Protein AF-A0A7G8BFU0-F1 (afdb_monomer)

Solvent-accessible surface area (backbone atoms only — not comparable to full-atom values): 7930 Å² total; per-residue (Å²): 134,85,83,82,88,67,83,70,78,75,80,47,76,67,44,54,52,49,43,72,70,43,43,64,56,47,52,52,50,22,56,52,39,35,51,53,55,37,71,52,31,61,82,74,54,22,45,51,48,78,46,76,63,65,89,75,26,44,30,37,39,41,32,42,71,86,40,89,90,49,61,44,41,35,39,38,30,80,58,86,67,27,37,39,37,42,33,65,97,70,53,72,53,54,33,35,60,42,68,62,65,104,86,41,73,28,32,25,44,80,89,47,101,56,76,74,26,46,42,56,57,45,28,50,52,55,51,51,56,50,50,53,50,50,55,62,73,75,110

Organism: NCBI:txid2763107

Sequence (139 aa):
MEVTWGERWSRSPASDFIIQTHGHEFWKRFLDELKCIISALHEIDFTGSISTFGEGIARITLGDDRLEGVSTRTDLILDGERIRCSVLNNGIFYLNFIAFSDNKLFVQDIQKDVDPMDAWTTAEQVVDRMLNIIEWTRG

Nearest PDB structures (foldseek):
  6i8x-assembly2_B  TM=8.397E-01  e=8.115E+00  Ascaris suum
  3ve1-assembly2_C  TM=5.040E-01  e=2.884E+00  Neisseria meningitidis serogroup B
  3ve1-assembly1_A  TM=4.194E-01  e=2.884E+00  Neisseria meningitidis serogroup B
  3qv0-assembly1_A  TM=3.103E-01  e=1.720E+00  Saccharomyces cerevisiae

Foldseek 3Di:
DDDPPDCPPPDDPLFLVLCVVCVVVQVVLLVVLLVVVQVCCVVVQKHWDWDDDPPQWIKIKMAGNVDPPQIKIWIWHDDRQWIWIQIDPPGIWIWGWDDDPNHDIFTDGPVDPDDTHGSNVVSVVVVVVRVVVSVVVVD

Radius of gyration: 16.52 Å; Cα contacts (8 Å, |Δi|>4): 219; chains: 1; bounding box: 40×45×42 Å

Structure (mmCIF, N/CA/C/O backbone):
data_AF-A0A7G8BFU0-F1
#
_entry.id   AF-A0A7G8BFU0-F1
#
loop_
_atom_site.group_PDB
_atom_site.id
_atom_site.type_symbol
_atom_site.label_atom_id
_atom_site.label_alt_id
_atom_site.label_comp_id
_atom_site.label_asym_id
_atom_site.label_entity_id
_atom_site.label_seq_id
_atom_site.pdbx_PDB_ins_code
_atom_site.Cartn_x
_atom_site.Cartn_y
_atom_site.Cartn_z
_atom_site.occupancy
_atom_site.B_iso_or_equiv
_atom_site.auth_seq_id
_atom_site.auth_comp_id
_atom_site.auth_asym_id
_atom_site.auth_atom_id
_atom_site.pdbx_PDB_model_num
ATOM 1 N N . MET A 1 1 ? -23.409 34.698 -0.372 1.00 38.19 1 MET A N 1
ATOM 2 C CA . MET A 1 1 ? -23.680 33.559 0.524 1.00 38.19 1 MET A CA 1
ATOM 3 C C . MET A 1 1 ? -22.470 32.658 0.428 1.00 38.19 1 MET A C 1
ATOM 5 O O . MET A 1 1 ? -22.290 32.012 -0.594 1.00 38.19 1 MET A O 1
ATOM 9 N N . GLU A 1 2 ? -21.579 32.754 1.408 1.00 31.75 2 GLU A N 1
ATOM 10 C CA . GLU A 1 2 ? -20.418 31.873 1.526 1.00 31.75 2 GLU A CA 1
ATOM 11 C C . GLU A 1 2 ? -20.891 30.506 2.014 1.00 31.75 2 GLU A C 1
ATOM 13 O O . GLU A 1 2 ? -21.640 30.419 2.986 1.00 31.75 2 GLU A O 1
ATOM 18 N N . VAL A 1 3 ? -20.475 29.449 1.322 1.00 38.34 3 VAL A N 1
ATOM 19 C CA . VAL A 1 3 ? -20.635 28.077 1.799 1.00 38.34 3 VAL A CA 1
ATOM 20 C C . VAL A 1 3 ? -19.343 27.720 2.521 1.00 38.34 3 VAL A C 1
ATOM 22 O O . VAL A 1 3 ? -18.302 27.527 1.896 1.00 38.34 3 VAL A O 1
ATOM 25 N N . THR A 1 4 ? -19.393 27.691 3.849 1.00 38.56 4 THR A N 1
ATOM 26 C CA . THR A 1 4 ? -18.289 27.239 4.696 1.00 38.56 4 THR A CA 1
ATOM 27 C C . THR A 1 4 ? -18.263 25.711 4.712 1.00 38.56 4 THR A C 1
ATOM 29 O O . THR A 1 4 ? -18.914 25.086 5.545 1.00 38.56 4 THR A O 1
ATOM 32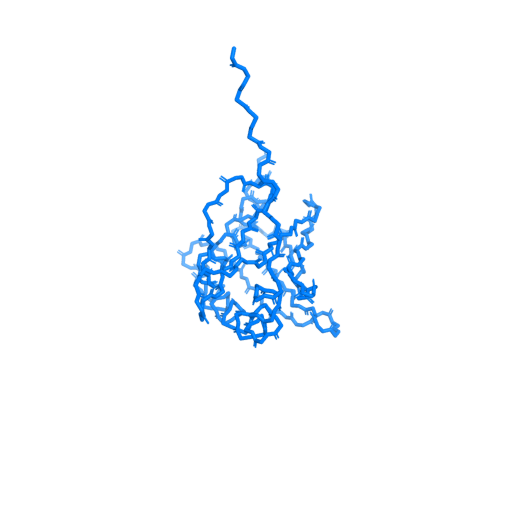 N N . TRP A 1 5 ? -17.510 25.098 3.800 1.00 41.19 5 TRP A N 1
ATOM 33 C CA . TRP A 1 5 ? -17.133 23.684 3.903 1.00 41.19 5 TRP A CA 1
ATOM 34 C C . TRP A 1 5 ? -15.956 23.564 4.868 1.00 41.19 5 TRP A C 1
ATOM 36 O O . TRP A 1 5 ? -14.791 23.622 4.487 1.00 41.19 5 TRP A O 1
ATOM 46 N N . GLY A 1 6 ? -16.283 23.494 6.152 1.00 35.72 6 GLY A N 1
ATOM 47 C CA . GLY A 1 6 ? -15.312 23.430 7.235 1.00 35.72 6 GLY A CA 1
ATOM 48 C C . GLY A 1 6 ? -15.828 22.622 8.414 1.00 35.72 6 GLY A C 1
ATOM 49 O O . GLY A 1 6 ? -15.501 22.941 9.554 1.00 35.72 6 GLY A O 1
ATOM 50 N N . GLU A 1 7 ? -16.636 21.588 8.169 1.00 40.84 7 GLU A N 1
ATOM 51 C CA . GLU A 1 7 ? -16.865 20.547 9.169 1.00 40.84 7 GLU A CA 1
ATOM 52 C C . GLU A 1 7 ? -15.589 19.714 9.279 1.00 40.84 7 GLU A C 1
ATOM 54 O O . GLU A 1 7 ? -15.396 18.666 8.669 1.00 40.84 7 GLU A O 1
ATOM 59 N N . ARG A 1 8 ? -14.661 20.245 10.072 1.00 42.19 8 ARG A N 1
ATOM 60 C CA . ARG A 1 8 ? -13.591 19.484 10.694 1.00 42.19 8 ARG A CA 1
ATOM 61 C C . ARG A 1 8 ? -14.284 18.408 11.523 1.00 42.19 8 ARG A C 1
ATOM 63 O O . ARG A 1 8 ? -14.779 18.711 12.608 1.00 42.19 8 ARG A O 1
ATOM 70 N N . TRP A 1 9 ? -14.382 17.195 10.976 1.00 47.62 9 TRP A N 1
ATOM 71 C CA . TRP A 1 9 ? -14.956 16.029 11.641 1.00 47.62 9 TRP A CA 1
ATOM 72 C C . TRP A 1 9 ? -14.332 15.936 13.031 1.00 47.62 9 TRP A C 1
ATOM 74 O O . TRP A 1 9 ? -13.156 15.608 13.190 1.00 47.62 9 TRP A O 1
ATOM 84 N N . SER A 1 10 ? -15.094 16.347 14.041 1.00 47.38 10 SER A N 1
ATOM 85 C CA . SER A 1 10 ? -14.659 16.264 15.426 1.00 47.38 10 SER A CA 1
ATOM 86 C C . SER A 1 10 ? -14.667 14.784 15.760 1.00 47.38 10 SER A C 1
ATOM 88 O O . SER A 1 10 ? -15.733 14.176 15.838 1.00 47.38 10 SER A O 1
ATOM 90 N N . ARG A 1 11 ? -13.476 14.182 15.848 1.00 57.34 11 ARG A N 1
ATOM 91 C CA . ARG A 1 11 ? -13.336 12.761 16.160 1.00 57.34 11 ARG A CA 1
ATOM 92 C C . ARG A 1 11 ? -14.037 12.455 17.472 1.00 57.34 11 ARG A C 1
ATOM 94 O O . ARG A 1 11 ? -13.838 13.136 18.477 1.00 57.34 11 ARG A O 1
ATOM 101 N N . SER A 1 12 ? -14.876 11.430 17.433 1.00 65.19 12 SER A N 1
ATOM 102 C CA . SER A 1 12 ? -15.549 10.929 18.618 1.00 65.19 12 SER A CA 1
ATOM 103 C C . SER A 1 12 ? -14.592 9.999 19.371 1.00 65.19 12 SER A C 1
ATOM 105 O O . SER A 1 12 ? -13.891 9.211 18.738 1.00 65.19 12 SER A O 1
ATOM 107 N N . PRO A 1 13 ? -14.605 9.974 20.710 1.00 68.56 13 PRO A N 1
ATOM 108 C CA . PRO A 1 13 ? -13.905 8.942 21.478 1.00 68.56 13 PRO A CA 1
ATOM 109 C C . PRO A 1 13 ? -14.250 7.510 21.025 1.00 68.56 13 PRO A C 1
ATOM 111 O O . PRO A 1 13 ? -13.426 6.604 21.127 1.00 68.56 13 PRO A O 1
ATOM 114 N N . ALA A 1 14 ? -15.454 7.308 20.473 1.00 69.12 14 ALA A N 1
ATOM 115 C CA . ALA A 1 14 ? -15.867 6.037 19.887 1.00 69.12 14 ALA A CA 1
ATOM 116 C C . ALA A 1 14 ? -15.086 5.682 18.606 1.00 69.12 14 ALA A C 1
ATOM 118 O O . ALA A 1 14 ? -14.738 4.519 18.416 1.00 69.12 14 ALA A O 1
ATOM 119 N N . SER A 1 15 ? -14.762 6.659 17.746 1.00 69.06 15 SER A N 1
ATOM 120 C CA . SER A 1 15 ? -13.965 6.399 16.538 1.00 69.06 15 SER A CA 1
ATOM 1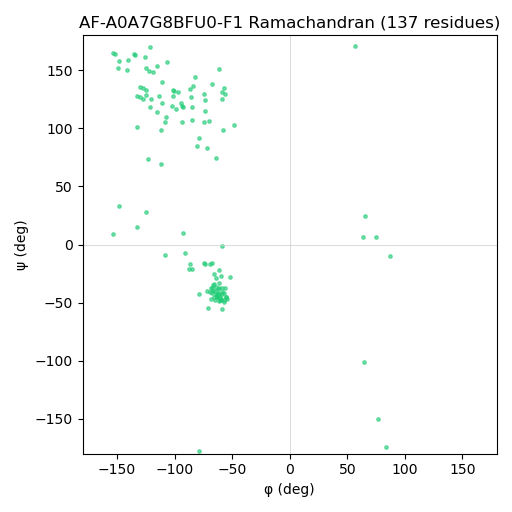21 C C . SER A 1 15 ? -12.522 6.032 16.877 1.00 69.06 15 SER A C 1
ATOM 123 O O . SER A 1 15 ? -11.965 5.136 16.249 1.00 69.06 15 SER A O 1
ATOM 125 N N . ASP A 1 16 ? -11.942 6.655 17.904 1.00 75.81 16 ASP A N 1
ATOM 126 C CA . ASP A 1 16 ? -10.570 6.360 18.338 1.00 75.81 16 ASP A CA 1
ATOM 127 C C . ASP A 1 16 ? -10.459 4.941 18.910 1.00 75.81 16 ASP A C 1
ATOM 129 O O . ASP A 1 16 ? -9.513 4.213 18.606 1.00 75.81 16 ASP A O 1
ATOM 133 N N . PHE A 1 17 ? -11.466 4.509 19.676 1.00 77.50 17 PHE A N 1
ATOM 134 C CA . PHE A 1 17 ? -11.544 3.144 20.194 1.00 77.50 17 PHE A CA 1
ATOM 135 C C . PHE A 1 17 ? -11.651 2.098 19.071 1.00 77.50 17 PHE A C 1
ATOM 137 O O . PHE A 1 17 ? -10.960 1.076 19.106 1.00 77.50 17 PHE A O 1
ATOM 144 N N . ILE A 1 18 ? -12.471 2.359 18.046 1.00 81.00 18 ILE A N 1
ATOM 145 C CA . ILE A 1 18 ? -12.614 1.470 16.881 1.00 81.00 18 ILE A CA 1
ATOM 146 C C . ILE A 1 18 ? -11.290 1.367 16.117 1.00 81.00 18 ILE A C 1
ATOM 148 O O . ILE A 1 18 ? -10.873 0.262 15.775 1.00 81.00 18 ILE A O 1
ATOM 152 N N . ILE A 1 19 ? -10.597 2.486 15.890 1.00 82.50 19 ILE A N 1
ATOM 153 C CA . ILE A 1 19 ? -9.293 2.505 15.210 1.00 82.50 19 ILE A CA 1
ATOM 154 C C . ILE A 1 19 ? -8.258 1.687 15.990 1.00 82.50 19 ILE A C 1
ATOM 156 O O . ILE A 1 19 ? -7.561 0.865 15.401 1.00 82.50 19 ILE A O 1
ATOM 160 N N . GLN A 1 20 ? -8.183 1.854 17.312 1.00 80.31 20 GLN A N 1
ATOM 161 C CA . GLN A 1 20 ? -7.259 1.079 18.147 1.00 80.31 20 GLN A CA 1
ATOM 162 C C . GLN A 1 20 ? -7.577 -0.421 18.131 1.00 80.31 20 GLN A C 1
ATOM 164 O O . GLN A 1 20 ? -6.665 -1.246 18.121 1.00 80.31 20 GLN A O 1
ATOM 169 N N . THR A 1 21 ? -8.861 -0.778 18.097 1.00 83.00 21 THR A N 1
ATOM 170 C CA . THR A 1 21 ? -9.304 -2.178 18.152 1.00 83.00 21 THR A CA 1
ATOM 171 C C . THR A 1 21 ? -9.155 -2.884 16.801 1.00 83.00 21 THR A C 1
ATOM 173 O O . THR A 1 21 ? -8.677 -4.015 16.742 1.00 83.00 21 THR A O 1
ATOM 176 N N . HIS A 1 22 ? -9.524 -2.217 15.705 1.00 87.50 22 HIS A N 1
ATOM 177 C CA . HIS A 1 22 ? -9.632 -2.825 14.374 1.00 87.50 22 HIS A CA 1
ATOM 178 C C . HIS A 1 22 ? -8.532 -2.398 13.395 1.00 87.50 22 HIS A C 1
ATOM 180 O O . HIS A 1 22 ? -8.403 -3.003 12.332 1.00 87.50 22 HIS A O 1
ATOM 186 N N . GLY A 1 23 ? -7.704 -1.404 13.730 1.00 89.38 23 GLY A N 1
ATOM 187 C CA . GLY A 1 23 ? -6.635 -0.908 12.855 1.00 89.38 23 GLY A CA 1
ATOM 188 C C . GLY A 1 23 ? -5.633 -1.993 12.467 1.00 89.38 23 GLY A C 1
ATOM 189 O O . GLY A 1 23 ? -5.285 -2.130 11.296 1.00 89.38 23 GLY A O 1
ATOM 190 N N . HIS A 1 24 ? -5.238 -2.839 13.422 1.00 91.06 24 HIS A N 1
ATOM 191 C CA . HIS A 1 24 ? -4.357 -3.980 13.151 1.00 91.06 24 HIS A CA 1
ATOM 192 C C . HIS A 1 24 ? -5.011 -5.054 12.274 1.00 91.06 24 HIS A C 1
ATOM 194 O O . HIS A 1 24 ? -4.335 -5.676 11.453 1.00 91.06 24 HIS A O 1
ATOM 200 N N . GLU A 1 25 ? -6.316 -5.277 12.431 1.00 92.69 25 GLU A N 1
ATOM 201 C CA . GLU A 1 25 ? -7.058 -6.228 11.608 1.00 92.69 25 GLU A CA 1
ATOM 202 C C . GLU A 1 25 ? -7.168 -5.728 10.165 1.00 92.69 25 GLU A C 1
ATOM 204 O O . GLU A 1 25 ? -6.862 -6.478 9.235 1.00 92.69 25 GLU A O 1
ATOM 209 N N . PHE A 1 26 ? -7.530 -4.454 9.980 1.00 93.69 26 PHE A N 1
ATOM 210 C CA . PHE A 1 26 ? -7.526 -3.811 8.669 1.00 93.69 26 PHE A CA 1
ATOM 211 C C . PHE A 1 26 ? -6.139 -3.892 8.036 1.00 93.69 26 PHE A C 1
ATOM 213 O O . PHE A 1 26 ? -6.018 -4.333 6.900 1.00 93.69 26 PHE A O 1
ATOM 220 N N . TRP A 1 27 ? -5.092 -3.528 8.783 1.00 94.75 27 TRP A N 1
ATOM 221 C CA . TRP A 1 27 ? -3.708 -3.575 8.319 1.00 94.75 27 TRP A CA 1
ATOM 222 C C . TRP A 1 27 ? -3.318 -4.959 7.802 1.00 94.75 27 TRP A C 1
ATOM 224 O O . TRP A 1 27 ? -2.767 -5.080 6.711 1.00 94.75 27 TRP A O 1
ATOM 234 N N . LYS A 1 28 ? -3.645 -6.016 8.553 1.00 94.44 28 LYS A N 1
ATOM 235 C CA . LYS A 1 28 ? -3.370 -7.391 8.131 1.00 94.44 28 LYS A CA 1
ATOM 236 C C . LYS A 1 28 ? -4.097 -7.736 6.831 1.00 94.44 28 LYS A C 1
ATOM 238 O O . LYS A 1 28 ? -3.457 -8.239 5.914 1.00 94.44 28 LYS A O 1
ATOM 243 N N . ARG A 1 29 ? -5.401 -7.445 6.747 1.00 96.25 29 ARG A N 1
ATOM 244 C CA . ARG A 1 29 ? -6.200 -7.700 5.537 1.00 96.25 29 ARG A CA 1
ATOM 245 C C . ARG A 1 29 ? -5.637 -6.938 4.342 1.00 96.25 29 ARG A C 1
ATOM 247 O O . ARG A 1 29 ? -5.378 -7.542 3.317 1.00 96.25 29 ARG A O 1
ATOM 254 N N . PHE A 1 30 ? -5.351 -5.651 4.508 1.00 96.62 30 PHE A N 1
ATOM 255 C CA . PHE A 1 30 ? -4.735 -4.803 3.489 1.00 96.62 30 PHE A CA 1
ATOM 256 C C . PHE A 1 30 ? -3.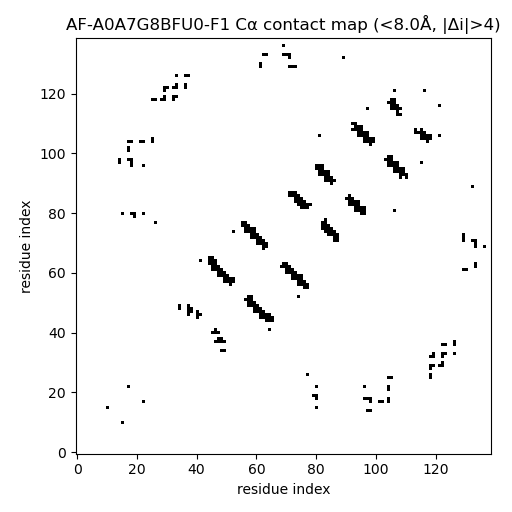411 -5.377 2.964 1.00 96.62 30 PHE A C 1
ATOM 258 O O . PHE A 1 30 ? -3.207 -5.441 1.754 1.00 96.62 30 PHE A O 1
ATOM 265 N N . LEU A 1 31 ? -2.526 -5.851 3.848 1.00 96.81 31 LEU A N 1
ATOM 266 C CA . LEU A 1 31 ? -1.286 -6.505 3.421 1.00 96.81 31 LEU A CA 1
ATOM 267 C C . LEU A 1 31 ? -1.530 -7.830 2.689 1.00 96.81 31 LEU A C 1
ATOM 269 O O . LEU A 1 31 ? -0.750 -8.175 1.805 1.00 96.81 31 LEU A O 1
ATOM 273 N N . ASP A 1 32 ? -2.560 -8.588 3.058 1.00 97.00 32 ASP A N 1
ATOM 274 C CA . ASP A 1 32 ? -2.911 -9.834 2.374 1.00 97.00 32 ASP A CA 1
ATOM 275 C C . ASP A 1 32 ? -3.509 -9.562 0.981 1.00 97.00 32 ASP A C 1
ATOM 277 O O . ASP A 1 32 ? -3.092 -10.210 0.019 1.00 97.00 32 ASP A O 1
ATOM 281 N N . GLU A 1 33 ? -4.360 -8.540 0.833 1.00 98.00 33 GLU A N 1
ATOM 282 C CA . GLU A 1 33 ? -4.868 -8.113 -0.481 1.00 98.00 33 GLU A CA 1
ATOM 283 C C . GLU A 1 33 ? -3.747 -7.578 -1.380 1.00 98.00 33 GLU A C 1
ATOM 285 O O . GLU A 1 33 ? -3.670 -7.929 -2.558 1.00 98.00 33 GLU A O 1
ATOM 290 N N . LEU A 1 34 ? -2.797 -6.816 -0.825 1.00 97.38 34 LEU A N 1
ATOM 291 C CA . LEU A 1 34 ? -1.609 -6.386 -1.568 1.00 97.38 34 LEU A CA 1
ATOM 292 C C . LEU A 1 34 ? -0.814 -7.570 -2.121 1.00 97.38 34 LEU A C 1
ATOM 294 O O . LEU A 1 34 ? -0.355 -7.506 -3.259 1.00 97.38 34 LEU A O 1
ATOM 298 N N . LYS A 1 35 ? -0.642 -8.655 -1.351 1.00 96.69 35 LYS A N 1
ATOM 299 C CA . LYS A 1 35 ? 0.064 -9.855 -1.844 1.00 96.69 35 LYS A CA 1
ATOM 300 C C . LYS A 1 35 ? -0.673 -10.474 -3.022 1.00 96.69 35 LYS A C 1
ATOM 302 O O . LYS A 1 35 ? -0.020 -10.887 -3.976 1.00 96.69 35 LYS A O 1
ATOM 307 N N . CYS A 1 36 ? -2.003 -10.533 -2.943 1.00 96.44 36 CYS A N 1
ATOM 308 C CA . CYS A 1 36 ? -2.848 -11.054 -4.010 1.00 96.44 36 CYS A CA 1
ATOM 309 C C . CYS A 1 36 ? -2.637 -10.251 -5.300 1.00 96.44 36 CYS A C 1
ATOM 311 O O . CYS A 1 36 ? -2.194 -10.812 -6.303 1.00 96.44 36 CYS A O 1
ATOM 313 N N . ILE A 1 37 ? -2.821 -8.929 -5.239 1.00 97.12 37 ILE A N 1
ATOM 314 C CA . ILE A 1 37 ? -2.665 -8.040 -6.399 1.00 97.12 37 ILE A CA 1
ATOM 315 C C . ILE A 1 37 ? -1.244 -8.123 -6.966 1.00 97.12 37 ILE A C 1
ATOM 317 O O . ILE A 1 37 ? -1.065 -8.303 -8.166 1.00 97.12 37 ILE A O 1
ATOM 321 N N . ILE A 1 38 ? -0.222 -8.062 -6.109 1.00 96.44 38 ILE A N 1
ATOM 322 C CA . ILE A 1 38 ? 1.182 -8.121 -6.537 1.00 96.44 38 ILE A CA 1
ATOM 323 C C . ILE A 1 38 ? 1.513 -9.438 -7.236 1.00 96.44 38 ILE A C 1
ATOM 325 O O . ILE A 1 38 ? 2.258 -9.436 -8.214 1.00 96.44 38 ILE A O 1
ATOM 329 N N . SER A 1 39 ? 0.947 -10.555 -6.775 1.00 95.56 39 SER A N 1
ATOM 330 C CA . SER A 1 39 ? 1.157 -11.851 -7.423 1.00 95.56 39 SER A CA 1
ATOM 331 C C . SER A 1 39 ? 0.564 -11.918 -8.834 1.00 95.56 39 SER A C 1
ATOM 333 O O . SER A 1 39 ? 1.086 -12.661 -9.662 1.00 95.56 39 SER A O 1
ATOM 335 N N . ALA A 1 40 ? -0.457 -11.108 -9.130 1.00 95.31 40 ALA A N 1
ATOM 336 C CA . ALA A 1 40 ? -1.131 -11.049 -10.426 1.00 95.31 40 ALA A CA 1
ATOM 337 C C . ALA A 1 40 ? -0.526 -10.019 -11.402 1.00 95.31 40 ALA A C 1
ATOM 339 O O . ALA A 1 40 ? -0.893 -10.004 -12.571 1.00 95.31 40 ALA A O 1
ATOM 340 N N . LEU A 1 41 ? 0.428 -9.180 -10.975 1.00 95.06 41 LEU A N 1
ATOM 341 C CA . LEU A 1 41 ? 0.984 -8.110 -11.824 1.00 95.06 41 LEU A CA 1
ATOM 342 C C . LEU A 1 41 ? 1.640 -8.605 -13.121 1.00 95.06 41 LEU A C 1
ATOM 344 O O . LEU A 1 41 ? 1.642 -7.891 -14.123 1.00 95.06 41 LEU A O 1
ATOM 348 N N . HIS A 1 42 ? 2.150 -9.835 -13.124 1.00 92.62 42 HIS A N 1
ATOM 349 C CA . HIS A 1 42 ? 2.770 -10.436 -14.303 1.00 92.62 42 HIS A CA 1
ATOM 350 C C . HIS A 1 42 ? 1.788 -10.577 -15.481 1.00 92.62 42 HIS A C 1
ATOM 352 O O . HIS A 1 42 ? 2.214 -10.639 -16.630 1.00 92.62 42 HIS A O 1
ATOM 358 N N . GLU A 1 43 ? 0.477 -10.597 -15.218 1.00 93.62 43 GLU A N 1
ATOM 359 C CA . GLU A 1 43 ? -0.564 -10.636 -16.253 1.00 93.62 43 GLU A CA 1
ATOM 360 C C . GLU A 1 43 ? -0.630 -9.338 -17.080 1.00 93.62 43 GLU A C 1
ATOM 362 O O . GLU A 1 43 ? -1.224 -9.326 -18.158 1.00 93.62 43 GLU A O 1
ATOM 367 N N . ILE A 1 44 ? -0.013 -8.255 -16.593 1.00 92.25 44 ILE A N 1
ATOM 368 C CA . ILE A 1 44 ? -0.005 -6.925 -17.217 1.00 92.25 44 ILE A CA 1
ATOM 369 C C . ILE A 1 44 ? 1.417 -6.376 -17.450 1.00 92.25 44 ILE A C 1
ATOM 371 O O . ILE A 1 44 ? 1.607 -5.164 -17.496 1.00 92.25 44 ILE A O 1
ATOM 375 N N . ASP A 1 45 ? 2.410 -7.254 -17.636 1.00 93.44 45 ASP A N 1
ATOM 376 C CA . ASP A 1 45 ? 3.827 -6.923 -17.898 1.00 93.44 45 ASP A CA 1
ATOM 377 C C . ASP A 1 45 ? 4.573 -6.205 -16.747 1.00 93.44 45 ASP A C 1
ATOM 379 O O . ASP A 1 45 ? 5.556 -5.494 -16.984 1.00 93.44 45 ASP A O 1
ATOM 383 N N . PHE A 1 46 ? 4.136 -6.371 -15.496 1.00 94.88 46 PHE A N 1
ATOM 384 C CA . PHE A 1 46 ? 4.826 -5.816 -14.329 1.00 94.88 46 PHE A CA 1
ATOM 385 C C . PHE A 1 46 ? 5.212 -6.911 -13.331 1.00 94.88 46 PHE A C 1
ATOM 387 O O . PHE A 1 46 ? 4.493 -7.888 -13.135 1.00 94.88 46 PHE A O 1
ATOM 394 N N . THR A 1 47 ? 6.305 -6.706 -12.605 1.00 94.94 47 THR A N 1
ATOM 395 C CA . THR A 1 47 ? 6.658 -7.518 -11.438 1.00 94.94 47 THR A CA 1
ATOM 396 C C . THR A 1 47 ? 6.426 -6.757 -10.153 1.00 94.94 47 THR A C 1
ATOM 398 O O . THR A 1 47 ? 6.454 -5.526 -10.100 1.00 94.94 47 THR A O 1
ATOM 401 N N . GLY A 1 48 ? 6.252 -7.505 -9.067 1.00 95.50 48 GLY A N 1
ATOM 402 C CA . GLY A 1 48 ? 6.261 -6.918 -7.745 1.00 95.50 48 GLY A CA 1
ATOM 403 C C . GLY A 1 48 ? 6.684 -7.878 -6.649 1.00 95.50 48 GLY A C 1
ATOM 404 O O . GLY A 1 48 ? 6.725 -9.095 -6.814 1.00 95.50 48 GLY A O 1
ATOM 405 N N . SER A 1 49 ? 7.008 -7.308 -5.496 1.00 95.81 49 SER A N 1
ATOM 406 C CA . SER A 1 49 ? 7.306 -8.060 -4.283 1.00 95.81 49 SER A CA 1
ATOM 407 C C . SER A 1 49 ? 6.904 -7.281 -3.038 1.00 95.81 49 SER A C 1
ATOM 409 O O . SER A 1 49 ? 6.920 -6.047 -3.021 1.00 95.81 49 SER A O 1
ATOM 411 N N . ILE A 1 50 ? 6.582 -8.026 -1.979 1.00 95.81 50 ILE A N 1
ATOM 412 C CA . ILE A 1 50 ? 6.432 -7.501 -0.623 1.00 95.81 50 ILE A CA 1
ATOM 413 C C . ILE A 1 50 ? 7.537 -8.094 0.239 1.00 95.81 50 ILE A C 1
ATOM 415 O O . ILE A 1 50 ? 7.695 -9.312 0.304 1.00 95.81 50 ILE A O 1
ATOM 419 N N . SER A 1 51 ? 8.281 -7.240 0.929 1.00 94.81 51 SER A N 1
ATOM 420 C CA . SER A 1 51 ? 9.301 -7.644 1.898 1.00 94.81 51 SER A CA 1
ATOM 421 C C . SER A 1 51 ? 9.188 -6.833 3.184 1.00 94.81 51 SER A C 1
ATOM 423 O O . SER A 1 51 ? 8.544 -5.786 3.227 1.00 94.81 51 SER A O 1
ATOM 425 N N . THR A 1 52 ? 9.802 -7.317 4.257 1.00 91.12 52 THR A N 1
ATOM 426 C CA . THR A 1 52 ? 9.945 -6.552 5.498 1.00 91.12 52 THR A CA 1
ATOM 427 C C . THR A 1 52 ? 11.203 -5.687 5.422 1.00 91.12 52 THR A C 1
ATOM 429 O O . THR A 1 52 ? 12.268 -6.159 5.023 1.00 91.12 52 THR A O 1
ATOM 432 N N . PHE A 1 53 ? 11.100 -4.411 5.800 1.00 85.00 53 PHE A N 1
ATOM 433 C CA . PHE A 1 53 ? 12.234 -3.480 5.822 1.00 85.00 53 PHE A CA 1
ATOM 434 C C . PHE A 1 53 ? 12.415 -2.879 7.218 1.00 85.00 53 PHE A C 1
ATOM 436 O O . PHE A 1 53 ? 12.102 -1.722 7.469 1.00 85.00 53 PHE A O 1
ATOM 443 N N . GLY A 1 54 ? 12.926 -3.683 8.146 1.00 84.19 54 GLY A N 1
ATOM 444 C CA . GLY A 1 54 ? 12.980 -3.312 9.560 1.00 84.19 54 GLY A CA 1
ATOM 445 C C . GLY A 1 54 ? 11.665 -3.592 10.288 1.00 84.19 54 GLY A C 1
ATOM 446 O O . GLY A 1 54 ? 10.754 -4.229 9.756 1.00 84.19 54 GLY A O 1
ATOM 447 N N . GLU A 1 55 ? 11.596 -3.167 11.545 1.00 84.12 55 GLU A N 1
ATOM 448 C CA . GLU A 1 55 ? 10.457 -3.456 12.413 1.00 84.12 55 GLU A CA 1
ATOM 449 C C . GLU A 1 55 ? 9.232 -2.624 12.011 1.00 84.12 55 GLU A C 1
ATOM 451 O O . GLU A 1 55 ? 9.296 -1.401 11.929 1.00 84.12 55 GLU A O 1
ATOM 456 N N . GLY A 1 56 ? 8.110 -3.298 11.741 1.00 84.62 56 GLY A N 1
ATOM 457 C CA . GLY A 1 56 ? 6.830 -2.644 11.445 1.00 84.62 56 GLY A CA 1
ATOM 458 C C . GLY A 1 56 ? 6.704 -2.012 10.053 1.00 84.62 56 GLY A C 1
ATOM 459 O O . GLY A 1 56 ? 5.693 -1.364 9.790 1.00 84.62 56 GLY A O 1
ATOM 460 N N . ILE A 1 57 ? 7.681 -2.207 9.158 1.00 94.00 57 ILE A N 1
ATOM 461 C CA . ILE A 1 57 ? 7.667 -1.640 7.801 1.00 94.00 57 ILE A CA 1
ATOM 462 C C . ILE A 1 57 ? 7.491 -2.749 6.761 1.00 94.00 57 ILE A C 1
ATOM 464 O O . ILE A 1 57 ? 8.322 -3.658 6.654 1.00 94.00 57 ILE A O 1
ATOM 468 N N . ALA A 1 58 ? 6.439 -2.636 5.950 1.00 96.56 58 ALA A N 1
ATOM 469 C CA . ALA A 1 58 ? 6.240 -3.456 4.760 1.00 96.56 58 ALA A CA 1
ATOM 470 C C . ALA A 1 58 ? 6.692 -2.675 3.519 1.00 96.56 58 ALA A C 1
ATOM 472 O O . ALA A 1 58 ? 6.119 -1.641 3.185 1.00 96.56 58 ALA A O 1
ATOM 473 N N . ARG A 1 59 ? 7.723 -3.164 2.829 1.00 97.00 59 ARG A N 1
ATOM 474 C CA . ARG A 1 59 ? 8.212 -2.590 1.575 1.00 97.00 59 ARG A CA 1
ATOM 475 C C . ARG A 1 59 ? 7.573 -3.294 0.392 1.00 97.00 59 ARG A C 1
ATOM 477 O O . ARG A 1 59 ? 7.769 -4.493 0.200 1.00 97.00 59 ARG A O 1
ATOM 484 N N . ILE A 1 60 ? 6.902 -2.510 -0.436 1.00 96.81 60 ILE A N 1
ATOM 485 C CA . ILE A 1 60 ? 6.414 -2.909 -1.750 1.00 96.81 60 ILE A CA 1
ATOM 486 C C . ILE A 1 60 ? 7.425 -2.447 -2.787 1.00 96.81 60 ILE A C 1
ATOM 488 O O . ILE A 1 60 ? 7.842 -1.293 -2.754 1.00 96.81 60 ILE A O 1
ATOM 492 N N . THR A 1 61 ? 7.827 -3.322 -3.699 1.00 95.75 61 THR A N 1
ATOM 493 C CA . THR A 1 61 ? 8.660 -2.961 -4.856 1.00 95.75 61 THR A CA 1
ATOM 494 C C . THR A 1 61 ? 7.948 -3.422 -6.108 1.00 95.75 61 THR A C 1
ATOM 496 O O . THR A 1 61 ? 7.569 -4.587 -6.149 1.00 95.75 61 THR A O 1
ATOM 499 N N . LEU A 1 62 ? 7.779 -2.535 -7.087 1.00 95.75 62 LEU A N 1
ATOM 500 C CA . LEU A 1 62 ? 7.230 -2.853 -8.405 1.00 95.75 62 LEU A CA 1
ATOM 501 C C . LEU A 1 62 ? 8.268 -2.551 -9.493 1.00 95.75 62 LEU A C 1
ATOM 503 O O . LEU A 1 62 ? 9.061 -1.618 -9.337 1.00 95.75 62 LEU A O 1
ATOM 507 N N . GLY A 1 63 ? 8.250 -3.312 -10.583 1.00 93.81 63 GLY A N 1
ATOM 508 C CA . GLY A 1 63 ? 9.107 -3.127 -11.756 1.00 93.81 63 GLY A CA 1
ATOM 509 C C . GLY A 1 63 ? 8.350 -3.374 -13.059 1.00 93.81 63 GLY A C 1
ATOM 510 O O . GLY A 1 63 ? 7.309 -4.025 -13.046 1.00 93.81 63 GLY A O 1
ATOM 511 N N . ASP A 1 64 ? 8.855 -2.829 -14.166 1.00 92.44 64 ASP A N 1
ATOM 512 C CA . ASP A 1 64 ? 8.353 -3.128 -15.518 1.00 92.44 64 ASP A CA 1
ATOM 513 C C . ASP A 1 64 ? 9.172 -4.278 -16.113 1.00 92.44 64 ASP A C 1
ATOM 515 O O . ASP A 1 64 ? 10.380 -4.143 -16.315 1.00 92.44 64 ASP A O 1
ATOM 519 N N . ASP A 1 65 ? 8.526 -5.400 -16.423 1.00 88.06 65 ASP A N 1
ATOM 520 C CA . ASP A 1 65 ? 9.221 -6.596 -16.918 1.00 88.06 65 ASP A CA 1
ATOM 521 C C . ASP A 1 65 ? 9.798 -6.405 -18.321 1.00 88.06 65 ASP A C 1
ATOM 523 O O . ASP A 1 65 ? 10.674 -7.154 -18.759 1.00 88.06 65 ASP A O 1
ATOM 527 N N . ARG A 1 66 ? 9.332 -5.380 -19.039 1.00 87.75 66 ARG A N 1
ATOM 528 C CA . ARG A 1 66 ? 9.798 -5.060 -20.390 1.00 87.75 66 ARG A CA 1
ATOM 529 C C . ARG A 1 66 ? 11.028 -4.160 -20.382 1.00 87.75 66 ARG A C 1
ATOM 531 O O . ARG A 1 66 ? 11.676 -4.037 -21.421 1.00 87.75 66 ARG A O 1
ATOM 538 N N . LEU A 1 67 ? 11.328 -3.496 -19.262 1.00 84.62 67 LEU A N 1
ATOM 539 C CA . LEU A 1 67 ? 12.381 -2.487 -19.163 1.00 84.62 67 LEU A CA 1
ATOM 540 C C . LEU A 1 67 ? 13.256 -2.718 -17.933 1.00 84.62 67 LEU A C 1
ATOM 542 O O . LEU A 1 67 ? 12.936 -2.322 -16.812 1.00 84.62 67 LEU A O 1
ATOM 546 N N . GLU A 1 68 ? 14.426 -3.301 -18.173 1.00 81.62 68 GLU A N 1
ATOM 547 C CA . GLU A 1 68 ? 15.399 -3.563 -17.122 1.00 81.62 68 GLU A CA 1
ATOM 548 C C . GLU A 1 68 ? 15.820 -2.262 -16.410 1.00 81.62 68 GLU A C 1
ATOM 550 O O . GLU A 1 68 ? 16.143 -1.250 -17.033 1.00 81.62 68 GLU A O 1
ATOM 555 N N . GLY A 1 69 ? 15.801 -2.287 -15.076 1.00 82.31 69 GLY A N 1
ATOM 556 C CA . GLY A 1 69 ? 16.187 -1.153 -14.232 1.00 82.31 69 GLY A CA 1
ATOM 557 C C . GLY A 1 69 ? 15.072 -0.148 -13.924 1.00 82.31 69 GLY A C 1
ATOM 558 O O . GLY A 1 69 ? 15.258 0.678 -13.027 1.00 82.31 69 GLY A O 1
ATOM 559 N N . VAL A 1 70 ? 13.905 -0.231 -14.573 1.00 89.50 70 VAL A N 1
ATOM 560 C CA . VAL A 1 70 ? 12.757 0.624 -14.236 1.00 89.50 70 VAL A CA 1
ATOM 561 C C . VAL A 1 70 ? 11.972 -0.008 -13.089 1.00 89.50 70 VAL A C 1
ATOM 563 O O . VAL A 1 70 ? 11.278 -1.009 -13.254 1.00 89.50 70 VAL A O 1
ATOM 566 N N . SER A 1 71 ? 12.091 0.580 -11.900 1.00 91.88 71 SER A N 1
ATOM 567 C CA . SER A 1 71 ? 11.392 0.114 -10.702 1.00 91.88 71 SER A CA 1
ATOM 568 C C . SER A 1 71 ? 11.058 1.260 -9.754 1.00 91.88 71 SER A C 1
ATOM 570 O O . SER A 1 71 ? 11.695 2.315 -9.763 1.00 91.88 71 SER A O 1
ATOM 572 N N . THR A 1 72 ? 10.066 1.039 -8.899 1.00 94.38 72 THR A N 1
ATOM 573 C CA . THR A 1 72 ? 9.740 1.923 -7.779 1.00 94.38 72 THR A CA 1
ATOM 574 C C . THR A 1 72 ? 9.488 1.112 -6.516 1.00 94.38 72 THR A C 1
ATOM 576 O O . THR A 1 72 ? 9.283 -0.102 -6.555 1.00 94.38 72 THR A O 1
ATOM 579 N N . ARG A 1 73 ? 9.502 1.782 -5.365 1.00 94.81 73 ARG A N 1
ATOM 580 C CA . ARG 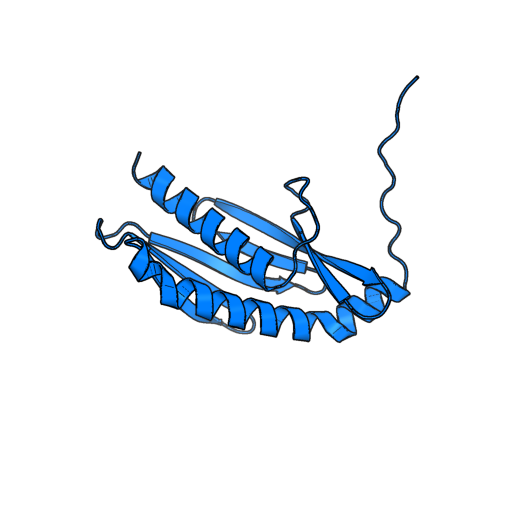A 1 73 ? 9.170 1.160 -4.083 1.00 94.81 73 ARG A CA 1
ATOM 581 C C . ARG A 1 73 ? 8.372 2.092 -3.189 1.00 94.81 73 ARG A C 1
ATOM 583 O O . ARG A 1 73 ? 8.585 3.303 -3.212 1.00 94.81 73 ARG A O 1
ATOM 590 N N . THR A 1 74 ? 7.532 1.498 -2.355 1.00 96.44 74 THR A N 1
ATOM 591 C CA . THR A 1 74 ? 6.759 2.182 -1.321 1.00 96.44 74 THR A CA 1
ATOM 592 C C . THR A 1 74 ? 6.941 1.461 0.003 1.00 96.44 74 THR A C 1
ATOM 594 O O . THR A 1 74 ? 6.710 0.257 0.095 1.00 96.44 74 THR A O 1
ATOM 597 N N . ASP A 1 75 ? 7.326 2.202 1.035 1.00 96.56 75 ASP A N 1
ATOM 598 C CA . ASP A 1 75 ? 7.371 1.715 2.410 1.00 96.56 75 ASP A CA 1
ATOM 599 C C . ASP A 1 75 ? 6.058 2.053 3.113 1.00 96.56 75 ASP A C 1
ATOM 601 O O . ASP A 1 75 ? 5.699 3.228 3.242 1.00 96.56 75 ASP A O 1
ATOM 605 N N . LEU A 1 76 ? 5.352 1.018 3.558 1.00 96.88 76 LEU A N 1
ATOM 606 C CA . LEU A 1 76 ? 4.084 1.095 4.268 1.00 96.88 76 LEU A CA 1
ATOM 607 C C . LEU A 1 76 ? 4.330 0.889 5.762 1.00 96.88 76 LEU A C 1
ATOM 609 O O . LEU A 1 76 ? 4.948 -0.098 6.171 1.00 96.88 76 LEU A O 1
ATOM 613 N N . ILE A 1 77 ? 3.830 1.818 6.571 1.00 95.25 77 ILE A N 1
ATOM 614 C CA . ILE A 1 77 ? 3.997 1.822 8.025 1.00 95.25 77 ILE A CA 1
ATOM 615 C C . ILE A 1 77 ? 2.636 2.074 8.662 1.00 95.25 77 ILE A C 1
ATOM 617 O O . ILE A 1 77 ? 1.974 3.063 8.337 1.00 95.25 77 ILE A O 1
ATOM 621 N N . LEU A 1 78 ? 2.235 1.208 9.590 1.00 93.19 78 LEU A N 1
ATOM 622 C CA . LEU A 1 78 ? 1.094 1.469 10.460 1.00 93.19 78 LEU A CA 1
ATOM 623 C C . LEU A 1 78 ? 1.508 2.514 11.509 1.00 93.19 78 LEU A C 1
ATOM 625 O O . LEU A 1 78 ? 2.270 2.214 12.424 1.00 93.19 78 LEU A O 1
ATOM 629 N N . ASP A 1 79 ? 1.037 3.749 11.348 1.00 90.44 79 ASP A N 1
ATOM 630 C CA . ASP A 1 79 ? 1.431 4.923 12.135 1.00 90.44 79 ASP A CA 1
ATOM 631 C C . ASP A 1 79 ? 0.253 5.394 12.998 1.00 90.44 79 ASP A C 1
ATOM 633 O O . ASP A 1 79 ? -0.381 6.418 12.739 1.00 90.44 79 ASP A O 1
ATOM 637 N N . GLY A 1 80 ? -0.092 4.581 13.999 1.00 87.81 80 GLY A N 1
ATOM 638 C CA . GLY A 1 80 ? -1.226 4.821 14.890 1.00 87.81 80 GLY A CA 1
ATOM 639 C C . GLY A 1 80 ? -2.562 4.787 14.147 1.00 87.81 80 GLY A C 1
ATOM 640 O O . GLY A 1 80 ? -3.097 3.727 13.842 1.00 87.81 80 GLY A O 1
ATOM 641 N N . GLU A 1 81 ? -3.105 5.963 13.863 1.00 88.75 81 GLU A N 1
ATOM 642 C CA . GLU A 1 81 ? -4.436 6.177 13.278 1.00 88.75 81 GLU A CA 1
ATOM 643 C C . GLU A 1 81 ? -4.451 6.293 11.746 1.00 88.75 81 GLU A C 1
ATOM 645 O O . GLU A 1 81 ? -5.453 6.688 11.140 1.00 88.75 81 GLU A O 1
ATOM 650 N N . ARG A 1 82 ? -3.325 5.983 11.115 1.00 92.50 82 ARG A N 1
ATOM 651 C CA . ARG A 1 82 ? -3.139 6.096 9.674 1.00 92.50 82 ARG A CA 1
ATOM 652 C C . ARG A 1 82 ? -2.112 5.090 9.186 1.00 92.50 82 ARG A C 1
ATOM 654 O O . ARG A 1 82 ? -1.303 4.568 9.952 1.00 92.50 82 ARG A O 1
ATOM 661 N N . ILE A 1 83 ? -2.103 4.880 7.883 1.00 95.00 83 ILE A N 1
ATOM 662 C CA . ILE A 1 83 ? -1.030 4.195 7.179 1.00 95.00 83 ILE A CA 1
ATOM 663 C C . ILE A 1 83 ? -0.181 5.267 6.503 1.00 95.00 83 ILE A C 1
ATOM 665 O O . ILE A 1 83 ? -0.665 6.032 5.666 1.00 95.00 83 ILE A O 1
ATOM 669 N N . ARG A 1 84 ? 1.097 5.335 6.869 1.00 94.69 84 ARG A N 1
ATOM 670 C CA . ARG A 1 84 ? 2.081 6.173 6.187 1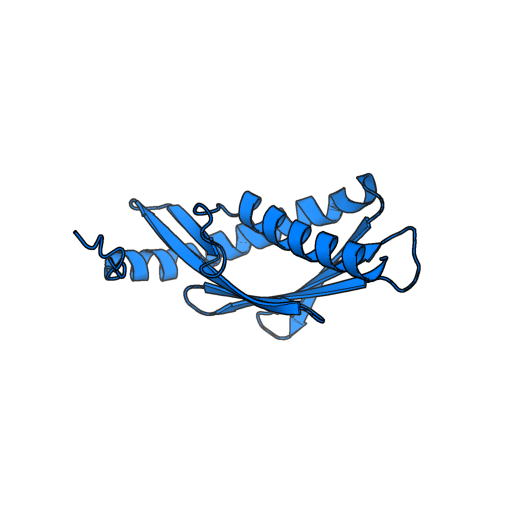.00 94.69 84 ARG A CA 1
ATOM 671 C C . ARG A 1 84 ? 2.654 5.399 5.007 1.00 94.69 84 ARG A C 1
ATOM 673 O O . ARG A 1 84 ? 3.190 4.309 5.187 1.00 94.69 84 ARG A O 1
ATOM 680 N N . CYS A 1 85 ? 2.611 6.010 3.830 1.00 94.38 85 CYS A N 1
ATOM 681 C CA . CYS A 1 85 ? 3.160 5.463 2.598 1.00 94.38 85 CYS A CA 1
ATOM 682 C C . CYS A 1 85 ? 4.306 6.361 2.125 1.00 94.38 85 CYS A C 1
ATOM 684 O O . CYS A 1 85 ? 4.083 7.523 1.785 1.00 94.38 85 CYS A O 1
ATOM 686 N N . SER A 1 86 ? 5.538 5.851 2.129 1.00 93.19 86 SER A N 1
ATOM 687 C CA . SER A 1 86 ? 6.724 6.598 1.683 1.00 93.19 86 SER A CA 1
ATOM 688 C C . SER A 1 86 ? 7.198 6.049 0.344 1.00 93.19 86 SER A C 1
ATOM 690 O O . SER A 1 86 ? 7.705 4.932 0.285 1.00 93.19 86 SER A O 1
ATOM 692 N N . VAL A 1 87 ? 7.021 6.821 -0.725 1.00 88.94 87 VAL A N 1
ATOM 693 C CA . VAL A 1 87 ? 7.262 6.379 -2.099 1.00 88.94 87 VAL A CA 1
ATOM 694 C C . VAL A 1 87 ? 8.603 6.897 -2.597 1.00 88.94 87 VAL A C 1
ATOM 696 O O . VAL A 1 87 ? 8.920 8.084 -2.471 1.00 88.94 87 VAL A O 1
ATOM 699 N N . LEU A 1 88 ? 9.393 6.015 -3.205 1.00 84.81 88 LEU A N 1
ATOM 700 C CA . LEU A 1 88 ? 10.629 6.399 -3.870 1.00 84.81 88 LEU A CA 1
ATOM 701 C C . LEU A 1 88 ? 10.319 7.425 -4.968 1.00 84.81 88 LEU A C 1
ATOM 703 O O . LEU A 1 88 ? 9.481 7.187 -5.831 1.00 84.81 88 LEU A O 1
ATOM 707 N N . ASN A 1 89 ? 10.996 8.572 -4.911 1.00 73.19 89 ASN A N 1
ATOM 708 C CA . ASN A 1 89 ? 10.871 9.683 -5.861 1.00 73.19 89 ASN A CA 1
ATOM 709 C C . ASN A 1 89 ? 9.498 10.383 -5.918 1.00 73.19 89 ASN A C 1
ATOM 711 O O . ASN A 1 89 ? 9.331 11.269 -6.749 1.00 73.19 89 ASN A O 1
ATOM 715 N N . ASN A 1 90 ? 8.544 10.058 -5.034 1.00 77.50 90 ASN A N 1
ATOM 716 C CA . ASN A 1 90 ? 7.211 10.686 -5.038 1.00 77.50 90 ASN A CA 1
ATOM 717 C C . ASN A 1 90 ? 6.725 11.148 -3.647 1.00 77.50 90 ASN A C 1
ATOM 719 O O . ASN A 1 90 ? 5.550 11.439 -3.443 1.00 77.50 90 ASN A O 1
ATOM 723 N N . GLY A 1 91 ? 7.635 11.231 -2.671 1.00 87.00 91 GLY A N 1
ATOM 724 C CA . GLY A 1 91 ? 7.350 11.788 -1.348 1.00 87.00 91 GLY A CA 1
ATOM 725 C C . GLY A 1 91 ? 6.555 10.852 -0.434 1.00 87.00 91 GLY A C 1
ATOM 726 O O . GLY A 1 91 ? 6.710 9.633 -0.473 1.00 87.00 91 GLY A O 1
ATOM 727 N N . ILE A 1 92 ? 5.756 11.435 0.462 1.00 91.44 92 ILE A N 1
ATOM 728 C CA . ILE A 1 92 ? 4.997 10.710 1.490 1.00 91.44 92 ILE A CA 1
ATOM 729 C C . ILE A 1 92 ? 3.520 11.081 1.371 1.00 91.44 92 ILE A C 1
ATOM 731 O O . ILE A 1 92 ? 3.182 12.265 1.341 1.00 91.44 92 ILE A O 1
ATOM 735 N N . PHE A 1 93 ? 2.648 10.076 1.394 1.00 90.38 93 PHE A N 1
ATOM 736 C CA . PHE A 1 93 ? 1.206 10.260 1.550 1.00 90.38 93 PHE A CA 1
ATOM 737 C C . PHE A 1 93 ? 0.672 9.431 2.722 1.00 90.38 93 PHE A C 1
ATOM 739 O O . PHE A 1 93 ? 1.336 8.514 3.216 1.00 90.38 93 PHE A O 1
ATOM 746 N N . TYR A 1 94 ? -0.516 9.793 3.200 1.00 92.56 94 TYR A N 1
ATOM 747 C CA . TYR A 1 94 ? -1.133 9.187 4.374 1.00 92.56 94 TYR A CA 1
ATOM 748 C C . TYR A 1 94 ? -2.542 8.719 4.042 1.00 92.56 94 TYR A C 1
ATOM 750 O O . TYR A 1 94 ? -3.318 9.457 3.441 1.00 92.56 94 TYR A O 1
ATOM 758 N N . LEU A 1 95 ? -2.862 7.507 4.480 1.00 93.75 95 LEU A N 1
ATOM 759 C CA . LEU A 1 95 ? -4.196 6.932 4.404 1.00 93.75 95 LEU A CA 1
ATOM 760 C C . LEU A 1 95 ? -4.756 6.903 5.824 1.00 93.75 95 LEU A C 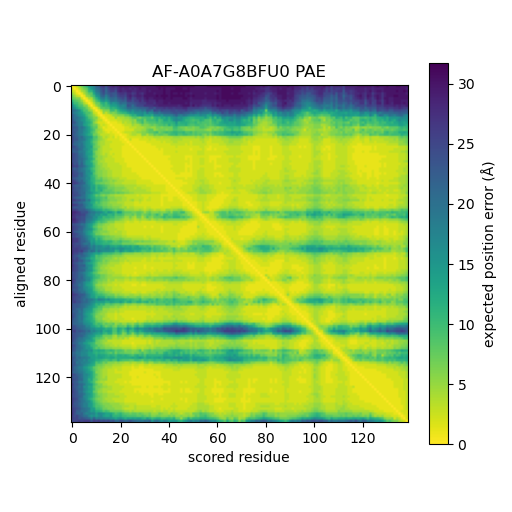1
ATOM 762 O O . LEU A 1 95 ? -4.298 6.123 6.659 1.00 93.75 95 LEU A O 1
ATOM 766 N N . ASN A 1 96 ? -5.687 7.799 6.132 1.00 92.94 96 ASN A N 1
ATOM 767 C CA . ASN A 1 96 ? -6.233 7.938 7.477 1.00 92.94 96 ASN A CA 1
ATOM 768 C C . ASN A 1 96 ? -7.356 6.937 7.701 1.00 92.94 96 ASN A C 1
ATOM 770 O O . ASN A 1 96 ? -8.231 6.813 6.849 1.00 92.94 96 ASN A O 1
ATOM 774 N N . PHE A 1 97 ? -7.378 6.283 8.862 1.00 91.62 97 PHE A N 1
ATOM 775 C CA . PHE A 1 97 ? -8.507 5.436 9.218 1.00 91.62 97 PHE A CA 1
ATOM 776 C C . PHE A 1 97 ? -9.773 6.262 9.454 1.00 91.62 97 PHE A C 1
ATOM 778 O O . PHE A 1 97 ? -9.751 7.300 10.122 1.00 91.62 97 PHE A O 1
ATOM 785 N N . ILE A 1 98 ? -10.887 5.742 8.948 1.00 88.44 98 ILE A N 1
ATOM 786 C CA . ILE A 1 98 ? -12.234 6.263 9.144 1.00 88.44 98 ILE A CA 1
ATOM 787 C C . ILE A 1 98 ? -13.112 5.121 9.644 1.00 88.44 98 ILE A C 1
ATOM 789 O O . ILE A 1 98 ? -13.209 4.065 9.019 1.00 88.44 98 ILE A O 1
ATOM 793 N N . ALA A 1 99 ? -13.759 5.337 10.785 1.00 80.12 99 ALA A N 1
ATOM 794 C CA . ALA A 1 99 ? -14.755 4.417 11.314 1.00 80.12 99 ALA A CA 1
ATOM 795 C C . ALA A 1 99 ? -16.118 4.729 10.679 1.00 80.12 99 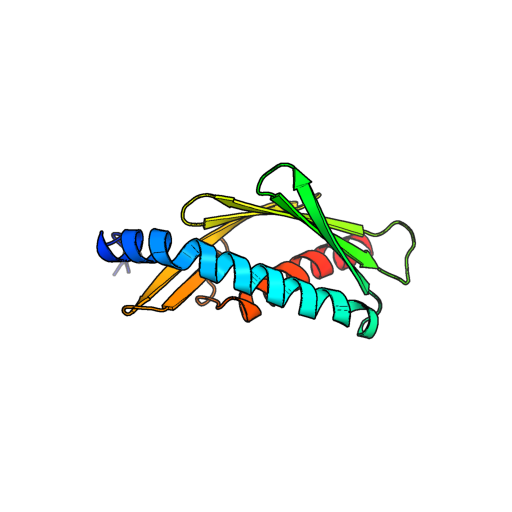ALA A C 1
ATOM 797 O O . ALA A 1 99 ? -16.646 5.826 10.861 1.00 80.12 99 ALA A O 1
ATOM 798 N N . PHE A 1 100 ? -16.691 3.772 9.947 1.00 70.81 100 PHE A N 1
ATOM 799 C CA . PHE A 1 100 ? -18.030 3.888 9.367 1.00 70.81 100 PHE A CA 1
ATOM 800 C C . PHE A 1 100 ? -18.951 2.899 10.084 1.00 70.81 100 PHE A C 1
ATOM 802 O O . PHE A 1 100 ? -18.971 1.711 9.761 1.00 70.81 100 PHE A O 1
ATOM 809 N N . SER A 1 101 ? -19.719 3.387 11.065 1.00 63.28 101 SER A N 1
ATOM 810 C CA . SER A 1 101 ? -20.568 2.586 11.972 1.00 63.28 101 SER A CA 1
ATOM 811 C C . SER A 1 101 ? -19.817 1.489 12.754 1.00 63.28 1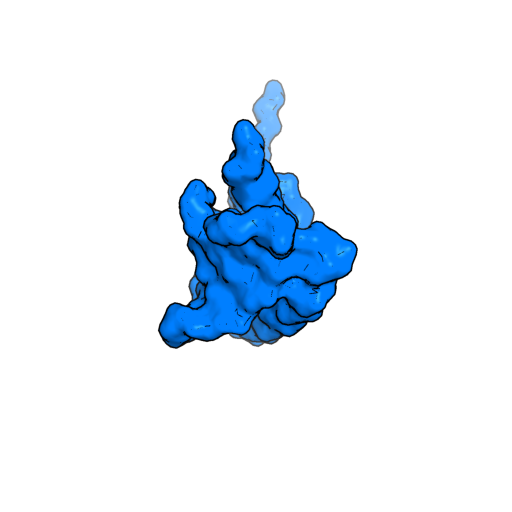01 SER A C 1
ATOM 813 O O . SER A 1 101 ? -18.639 1.228 12.520 1.00 63.28 101 SER A O 1
ATOM 815 N N . ASP A 1 102 ? -20.497 0.873 13.722 1.00 64.31 102 ASP A N 1
ATOM 816 C CA . ASP A 1 102 ? -19.907 0.257 14.922 1.00 64.31 102 ASP A CA 1
ATOM 817 C C . ASP A 1 102 ? -18.873 -0.870 14.739 1.00 64.31 102 ASP A C 1
ATOM 819 O O . ASP A 1 102 ? -18.369 -1.339 15.746 1.00 64.31 102 ASP A O 1
ATOM 823 N N . ASN A 1 103 ? -18.520 -1.318 13.526 1.00 67.00 103 ASN A N 1
ATOM 824 C CA . ASN A 1 103 ? -17.557 -2.419 13.335 1.00 67.00 103 ASN A CA 1
ATOM 825 C C . ASN A 1 103 ? -16.779 -2.415 12.005 1.00 67.00 103 ASN A C 1
ATOM 827 O O . ASN A 1 103 ? -16.130 -3.412 11.681 1.00 67.00 103 ASN A O 1
ATOM 831 N N . LYS A 1 104 ? -16.852 -1.357 11.187 1.00 77.88 104 LYS A N 1
ATOM 832 C CA . LYS A 1 104 ? -16.115 -1.327 9.913 1.00 77.88 104 LYS A CA 1
ATOM 833 C C . LYS A 1 104 ? -15.142 -0.165 9.858 1.00 77.88 104 LYS A C 1
ATOM 835 O O . LYS A 1 104 ? -15.515 0.997 10.017 1.00 77.88 104 LYS A O 1
ATOM 840 N N . LEU A 1 105 ? -13.889 -0.522 9.601 1.00 88.44 105 LEU A N 1
ATOM 841 C CA . LEU A 1 105 ? -12.808 0.416 9.380 1.00 88.44 105 LEU A CA 1
ATOM 842 C C . LEU A 1 105 ? -12.548 0.541 7.884 1.00 88.44 105 LEU A C 1
ATOM 844 O O . LEU A 1 105 ? -12.419 -0.462 7.182 1.00 88.44 105 LEU A O 1
ATOM 848 N N . PHE A 1 106 ? -12.461 1.779 7.433 1.00 91.81 106 PHE A N 1
ATOM 849 C CA . PHE A 1 106 ? -12.063 2.164 6.091 1.00 91.81 106 PHE A CA 1
ATOM 850 C C . PHE A 1 106 ? -10.841 3.068 6.200 1.00 91.81 106 PHE A C 1
ATOM 852 O O . PHE A 1 106 ? -10.486 3.518 7.294 1.00 91.81 106 PHE A O 1
ATOM 859 N N . VAL A 1 107 ? -10.205 3.366 5.077 1.00 92.56 107 VAL A N 1
ATOM 860 C CA . VAL A 1 107 ? -9.183 4.408 5.000 1.00 92.56 107 VAL A CA 1
ATOM 861 C C . VAL A 1 107 ? -9.524 5.419 3.926 1.00 92.56 107 VAL A C 1
ATOM 863 O O . VAL A 1 107 ? -10.166 5.097 2.936 1.00 92.56 107 VAL A O 1
ATOM 866 N N . GLN A 1 108 ? -9.066 6.645 4.100 1.00 92.00 108 GLN A N 1
ATOM 867 C CA . GLN A 1 108 ? -9.206 7.691 3.101 1.00 92.00 108 GLN A CA 1
ATOM 868 C C . GLN A 1 108 ? -7.853 8.346 2.879 1.00 92.00 108 GLN A C 1
ATOM 870 O O . GLN A 1 108 ? -7.137 8.653 3.838 1.00 92.00 108 GLN A O 1
ATOM 875 N N . ASP A 1 109 ? -7.504 8.579 1.617 1.00 89.56 109 ASP A N 1
ATOM 876 C CA . ASP A 1 109 ? -6.425 9.511 1.329 1.00 89.56 109 ASP A CA 1
ATOM 877 C C . ASP A 1 109 ? -6.945 10.927 1.571 1.00 89.56 109 ASP A C 1
ATOM 879 O O . ASP A 1 109 ? -7.828 11.390 0.873 1.00 89.56 109 ASP A O 1
ATOM 883 N N . ILE A 1 110 ? -6.406 11.633 2.555 1.00 75.38 110 ILE A N 1
ATOM 884 C CA . ILE A 1 110 ? -6.826 13.012 2.843 1.00 75.38 110 ILE A CA 1
ATOM 885 C C . ILE A 1 110 ? -6.303 14.034 1.826 1.00 75.38 110 ILE A C 1
ATOM 887 O O . ILE A 1 110 ? -6.748 15.179 1.817 1.00 75.38 110 ILE A O 1
ATOM 891 N N . GLN A 1 111 ? -5.309 13.661 1.017 1.00 77.06 111 GLN A N 1
ATOM 892 C CA . GLN A 1 111 ? -4.703 14.534 0.011 1.00 77.06 111 GLN A CA 1
ATOM 893 C C . GLN A 1 111 ? -5.482 14.519 -1.305 1.00 77.06 111 GLN A C 1
ATOM 895 O O . GLN A 1 111 ? -5.347 15.442 -2.107 1.00 77.06 111 GLN A O 1
ATOM 900 N N . LYS A 1 112 ? -6.279 13.475 -1.541 1.00 72.06 112 LYS A N 1
ATOM 901 C CA . LYS A 1 112 ? -7.155 13.353 -2.702 1.00 72.06 112 LYS A CA 1
ATOM 902 C C . LYS A 1 112 ? -8.560 13.188 -2.160 1.00 72.06 112 LYS A C 1
ATOM 904 O O . LYS A 1 112 ? -8.784 12.232 -1.450 1.00 72.06 112 LYS A O 1
ATOM 909 N N . ASP A 1 113 ? -9.477 14.096 -2.460 1.00 74.88 113 ASP A N 1
ATOM 910 C CA . ASP A 1 113 ? -10.873 14.031 -2.004 1.00 74.88 113 ASP A CA 1
ATOM 911 C C . ASP A 1 113 ? -11.593 12.802 -2.602 1.00 74.88 113 ASP A C 1
ATOM 913 O O . ASP A 1 113 ? -12.304 12.896 -3.599 1.00 74.88 113 ASP A O 1
ATOM 917 N N . VAL A 1 114 ? -11.283 11.615 -2.075 1.00 80.38 114 VAL A N 1
ATOM 918 C CA . VAL A 1 114 ? -11.730 10.302 -2.552 1.00 80.38 114 VAL A CA 1
ATOM 919 C C . VAL A 1 114 ? -12.612 9.645 -1.508 1.00 80.38 114 VAL A C 1
ATOM 921 O O . VAL A 1 114 ? -12.468 9.898 -0.310 1.00 80.38 114 VAL A O 1
ATOM 924 N N . ASP A 1 115 ? -13.497 8.765 -1.961 1.00 88.44 115 ASP A N 1
ATOM 925 C CA . ASP A 1 115 ? -14.358 7.997 -1.070 1.00 88.44 115 ASP A CA 1
ATOM 926 C C . ASP A 1 115 ? -13.541 7.101 -0.118 1.00 88.44 115 ASP A C 1
ATOM 928 O O . ASP A 1 115 ? -12.437 6.662 -0.465 1.00 88.44 115 ASP A O 1
ATOM 932 N N . PRO A 1 116 ? -14.059 6.802 1.088 1.00 91.38 116 PRO A N 1
ATOM 933 C CA . PRO A 1 116 ? -13.450 5.828 1.983 1.00 91.38 116 PRO A CA 1
ATOM 934 C C . PRO A 1 116 ? -13.308 4.452 1.319 1.00 91.38 116 PRO A C 1
ATOM 936 O O . PRO A 1 116 ? -14.245 3.927 0.722 1.00 91.38 116 PRO A O 1
ATOM 939 N N . MET A 1 117 ? -12.136 3.847 1.477 1.00 93.69 117 MET A N 1
ATOM 940 C CA . MET A 1 117 ? -11.724 2.603 0.836 1.00 93.69 117 MET A CA 1
ATOM 941 C C . MET A 1 117 ? -11.616 1.478 1.860 1.00 93.69 117 MET A C 1
ATOM 943 O O . MET A 1 117 ? -11.142 1.672 2.983 1.00 93.69 117 MET A O 1
ATOM 947 N N . ASP A 1 118 ? -12.052 0.283 1.473 1.00 94.25 118 ASP A N 1
ATOM 948 C CA . ASP A 1 118 ? -11.776 -0.930 2.236 1.00 94.25 118 ASP A CA 1
ATOM 949 C C . ASP A 1 118 ? -10.347 -1.436 1.968 1.00 94.25 118 ASP A C 1
ATOM 951 O O . ASP A 1 118 ? -9.570 -0.811 1.244 1.00 94.25 118 ASP A O 1
ATOM 955 N N . ALA A 1 119 ? -9.974 -2.567 2.565 1.00 95.25 119 ALA A N 1
ATOM 956 C CA . ALA A 1 119 ? -8.635 -3.132 2.417 1.00 95.25 119 ALA A CA 1
ATOM 957 C C . ALA A 1 119 ? -8.259 -3.450 0.955 1.00 95.25 119 ALA A C 1
ATOM 959 O O . ALA A 1 119 ? -7.110 -3.224 0.575 1.00 95.25 119 ALA A O 1
ATOM 960 N N . TRP A 1 120 ? -9.211 -3.931 0.147 1.00 96.31 120 TRP A N 1
ATOM 961 C CA . TRP A 1 120 ? -8.981 -4.290 -1.253 1.00 96.31 120 TRP A CA 1
ATOM 962 C C . TRP A 1 120 ? -8.762 -3.040 -2.100 1.00 96.31 120 TRP A C 1
ATOM 964 O O . TRP A 1 120 ? -7.709 -2.887 -2.718 1.00 96.31 120 TRP A O 1
ATOM 974 N N . THR A 1 121 ? -9.702 -2.092 -2.051 1.00 95.56 121 THR A N 1
ATOM 975 C CA . THR A 1 121 ? -9.600 -0.842 -2.817 1.00 95.56 121 THR A CA 1
ATOM 976 C C . THR A 1 121 ? -8.369 -0.032 -2.403 1.00 95.56 121 THR A C 1
ATOM 978 O O . THR A 1 121 ? -7.721 0.603 -3.232 1.00 95.56 121 THR A O 1
ATOM 981 N N . THR A 1 122 ? -7.980 -0.097 -1.127 1.00 95.62 122 THR A N 1
ATOM 982 C CA . THR A 1 122 ? -6.734 0.523 -0.653 1.00 95.62 122 THR A CA 1
ATOM 983 C C . THR A 1 122 ? -5.501 -0.115 -1.290 1.00 95.62 122 THR A C 1
ATOM 985 O O . THR A 1 122 ? -4.574 0.594 -1.686 1.00 95.62 122 THR A O 1
ATOM 988 N N . ALA A 1 123 ? -5.468 -1.446 -1.386 1.00 96.75 123 ALA A N 1
ATOM 989 C CA . ALA A 1 123 ? -4.376 -2.178 -2.019 1.00 96.75 123 ALA A CA 1
ATOM 990 C C . ALA A 1 123 ? -4.261 -1.832 -3.509 1.00 96.75 123 ALA A C 1
ATOM 992 O O . ALA A 1 123 ? -3.164 -1.501 -3.967 1.00 96.75 123 ALA A O 1
ATOM 993 N N . GLU A 1 124 ? -5.387 -1.800 -4.228 1.00 95.56 124 GLU A N 1
ATOM 994 C CA . GLU A 1 124 ? -5.444 -1.351 -5.623 1.00 95.56 124 GLU A CA 1
ATOM 995 C C . GLU A 1 124 ? -4.901 0.069 -5.776 1.00 95.56 124 GLU A C 1
ATOM 997 O O . GLU A 1 124 ? -4.032 0.304 -6.610 1.00 95.56 124 GLU A O 1
ATOM 1002 N N . GLN A 1 125 ? -5.332 1.009 -4.930 1.00 93.56 125 GLN A N 1
ATOM 1003 C CA . GLN A 1 125 ? -4.886 2.399 -5.014 1.00 93.56 125 GLN A CA 1
ATOM 1004 C C . GLN A 1 125 ? -3.372 2.551 -4.791 1.00 93.56 125 GLN A C 1
ATOM 1006 O O . GLN A 1 125 ? -2.723 3.382 -5.433 1.00 93.56 125 GLN A O 1
ATOM 1011 N N . VAL A 1 126 ? -2.789 1.780 -3.868 1.00 94.69 126 VAL A N 1
ATOM 1012 C CA . VAL A 1 126 ? -1.338 1.800 -3.624 1.00 94.69 126 VAL A CA 1
ATOM 1013 C C . VAL A 1 126 ? -0.582 1.268 -4.839 1.00 94.69 126 VAL A C 1
ATOM 1015 O O . VAL A 1 126 ? 0.390 1.897 -5.262 1.00 94.69 126 VAL A O 1
ATOM 1018 N N . VAL A 1 127 ? -1.031 0.152 -5.416 1.00 95.44 127 VAL A N 1
ATOM 1019 C CA . VAL A 1 127 ? -0.414 -0.441 -6.610 1.00 95.44 127 VAL A CA 1
ATOM 1020 C C . VAL A 1 127 ? -0.559 0.486 -7.816 1.00 95.44 127 VAL A C 1
ATOM 1022 O O . VAL A 1 127 ? 0.443 0.789 -8.456 1.00 95.44 127 VAL A O 1
ATOM 1025 N N . ASP A 1 128 ? -1.752 1.021 -8.068 1.00 93.38 128 ASP A N 1
ATOM 1026 C CA . ASP A 1 128 ? -2.025 1.960 -9.159 1.00 93.38 128 ASP A CA 1
ATOM 1027 C C . ASP A 1 128 ? -1.105 3.188 -9.097 1.00 93.38 128 ASP A C 1
ATOM 1029 O O 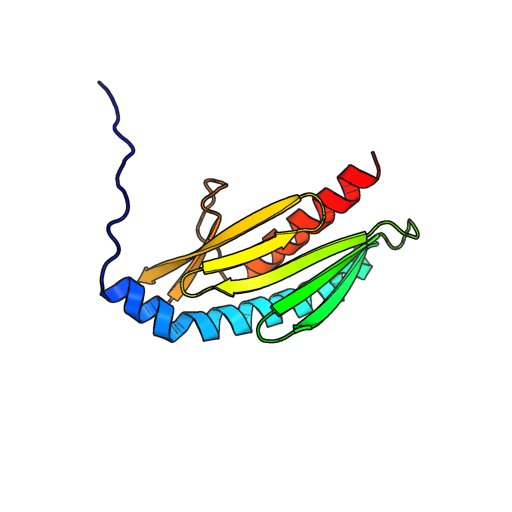. ASP A 1 128 ? -0.475 3.567 -10.084 1.00 93.38 128 ASP A O 1
ATOM 1033 N N . ARG A 1 129 ? -0.911 3.780 -7.912 1.00 91.69 129 ARG A N 1
ATOM 1034 C CA . ARG A 1 129 ? 0.055 4.882 -7.746 1.00 91.69 129 ARG A CA 1
ATOM 1035 C C . ARG A 1 129 ? 1.473 4.487 -8.121 1.00 91.69 129 ARG A C 1
ATOM 1037 O O . ARG A 1 129 ? 2.193 5.298 -8.697 1.00 91.69 129 ARG A O 1
ATOM 1044 N N . MET A 1 130 ? 1.896 3.285 -7.747 1.00 93.75 130 MET A N 1
ATOM 1045 C CA . MET A 1 130 ? 3.238 2.803 -8.051 1.00 93.75 130 MET A CA 1
ATOM 1046 C C . MET A 1 130 ? 3.410 2.533 -9.550 1.00 93.75 130 MET A C 1
ATOM 1048 O O . MET A 1 130 ? 4.437 2.916 -10.108 1.00 93.75 130 MET A O 1
ATOM 1052 N N . LEU A 1 131 ? 2.404 1.954 -10.209 1.00 93.25 131 LEU A N 1
ATOM 1053 C CA . LEU A 1 131 ? 2.405 1.744 -11.658 1.00 93.25 131 LEU A CA 1
ATOM 1054 C C . LEU A 1 131 ? 2.457 3.076 -12.415 1.00 93.25 131 LEU A C 1
ATOM 1056 O O . LEU A 1 131 ? 3.320 3.247 -13.271 1.00 93.25 131 LEU A O 1
ATOM 1060 N N . ASN A 1 132 ? 1.652 4.064 -12.016 1.00 91.19 132 ASN A N 1
ATOM 1061 C CA . ASN A 1 132 ? 1.690 5.407 -12.604 1.00 91.19 132 ASN A CA 1
ATOM 1062 C C . ASN A 1 132 ? 3.092 6.052 -12.524 1.00 91.19 132 ASN A C 1
ATOM 1064 O O . ASN A 1 132 ? 3.525 6.720 -13.460 1.00 91.19 132 ASN A O 1
ATOM 1068 N N . ILE A 1 133 ? 3.841 5.838 -11.433 1.00 89.94 133 ILE A N 1
ATOM 1069 C CA . ILE A 1 133 ? 5.225 6.340 -11.301 1.00 89.94 133 ILE A CA 1
ATOM 1070 C C . ILE A 1 133 ? 6.167 5.643 -12.282 1.00 89.94 133 ILE A C 1
ATOM 1072 O O . ILE A 1 133 ? 7.027 6.295 -12.880 1.00 89.94 133 ILE A O 1
ATOM 1076 N N . ILE A 1 134 ? 6.024 4.326 -12.440 1.00 90.44 134 ILE A N 1
ATOM 1077 C CA . ILE A 1 134 ? 6.805 3.560 -13.414 1.00 90.44 134 ILE A CA 1
ATOM 1078 C C . ILE A 1 134 ? 6.524 4.087 -14.822 1.00 90.44 134 ILE A C 1
ATOM 1080 O O . ILE A 1 134 ? 7.463 4.391 -15.552 1.00 90.44 134 ILE A O 1
ATOM 1084 N N . GLU A 1 135 ? 5.254 4.275 -15.177 1.00 87.81 135 GLU A N 1
ATOM 1085 C CA . GLU A 1 135 ? 4.858 4.797 -16.486 1.00 87.81 135 GLU A CA 1
ATOM 1086 C C . GLU A 1 135 ? 5.388 6.211 -16.742 1.00 87.81 135 GLU A C 1
ATOM 1088 O O . GLU A 1 135 ? 5.927 6.473 -17.815 1.00 87.81 135 GLU A O 1
ATOM 1093 N N . TRP A 1 136 ? 5.334 7.107 -15.752 1.00 84.19 136 TRP A N 1
ATOM 1094 C CA . TRP A 1 136 ? 5.915 8.451 -15.873 1.00 84.19 136 TRP A CA 1
ATOM 1095 C C . TRP A 1 136 ? 7.431 8.440 -16.039 1.00 84.19 136 TRP A C 1
ATOM 1097 O O . TRP A 1 136 ? 7.979 9.341 -16.659 1.00 84.19 136 TRP A O 1
ATOM 1107 N N . THR A 1 137 ? 8.116 7.428 -15.508 1.00 80.50 137 THR A N 1
ATOM 1108 C CA . THR A 1 137 ? 9.570 7.283 -15.668 1.00 80.50 137 THR A CA 1
ATOM 1109 C C . THR A 1 137 ? 9.949 6.824 -17.085 1.00 80.50 137 THR A C 1
ATOM 1111 O O . THR A 1 137 ? 11.106 6.947 -17.481 1.00 80.50 137 THR A O 1
ATOM 1114 N N . ARG A 1 138 ? 8.991 6.292 -17.859 1.00 74.94 138 ARG A N 1
ATOM 1115 C CA . ARG A 1 138 ? 9.199 5.834 -19.244 1.00 74.94 138 ARG A CA 1
ATOM 1116 C C . ARG A 1 138 ? 9.027 6.933 -20.296 1.00 74.94 138 ARG A C 1
ATOM 1118 O O . ARG A 1 138 ? 9.483 6.728 -21.421 1.00 74.94 138 ARG A O 1
ATOM 1125 N N . GLY A 1 139 ? 8.317 8.013 -19.964 1.00 58.59 139 GLY A N 1
ATOM 1126 C CA . GLY A 1 139 ? 8.044 9.156 -20.849 1.00 58.59 139 GLY A CA 1
ATOM 1127 C C . GLY A 1 139 ? 9.112 10.235 -20.764 1.00 58.59 139 GLY A C 1
ATOM 1128 O O . GLY A 1 139 ? 9.331 10.895 -21.803 1.00 58.59 139 GLY A O 1
#

pLDDT: mean 85.04, std 15.34, range [31.75, 98.0]

Mean predicted aligned error: 7.34 Å

Secondary structure (DSSP, 8-state):
------------HHHHHHHHHHHHHHHHHHHHHHHHHHHHGGGGTEEEEEEE-STTEEEEEEEETTSTT-EEEEEEEEETTEEEEEETTTEEEEEEEEE-STT-EEEEETTTT---B-HHHHHHHHHHHHHHHHHHHH-